Protein AF-A0A7S7TK69-F1 (afdb_monomer)

Structure (mmCIF, N/CA/C/O backbone):
data_AF-A0A7S7TK69-F1
#
_entry.id   AF-A0A7S7TK69-F1
#
loop_
_atom_site.group_PDB
_atom_site.id
_atom_site.type_symbol
_atom_site.label_atom_id
_atom_site.label_alt_id
_atom_site.label_comp_id
_atom_site.label_asym_id
_atom_site.label_entity_id
_atom_site.label_seq_id
_atom_site.pdbx_PDB_ins_code
_atom_site.Cartn_x
_atom_site.Cartn_y
_atom_site.Cartn_z
_atom_site.occupancy
_atom_site.B_iso_or_equiv
_atom_site.auth_seq_id
_atom_site.auth_comp_id
_atom_site.auth_asym_id
_atom_site.auth_atom_id
_atom_site.pdbx_PDB_model_num
ATOM 1 N N . MET A 1 1 ? -0.876 -12.230 -17.214 1.00 50.94 1 MET A N 1
ATOM 2 C CA . MET A 1 1 ? 0.03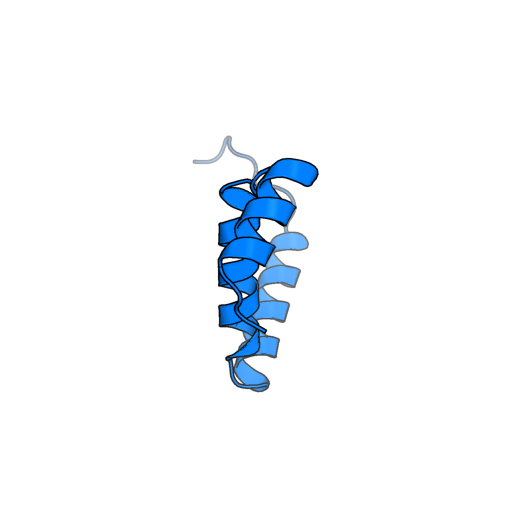9 -11.330 -17.955 1.00 50.94 1 MET A CA 1
ATOM 3 C C . MET A 1 1 ? 1.444 -11.396 -17.370 1.00 50.94 1 MET A C 1
ATOM 5 O O . MET A 1 1 ? 1.718 -10.709 -16.397 1.00 50.94 1 MET A O 1
ATOM 9 N N . LYS A 1 2 ? 2.330 -12.222 -17.928 1.00 54.75 2 LYS A N 1
ATOM 10 C CA . LYS A 1 2 ? 3.781 -12.113 -17.709 1.00 54.75 2 LYS A CA 1
ATOM 11 C C . LYS A 1 2 ? 4.477 -12.535 -18.99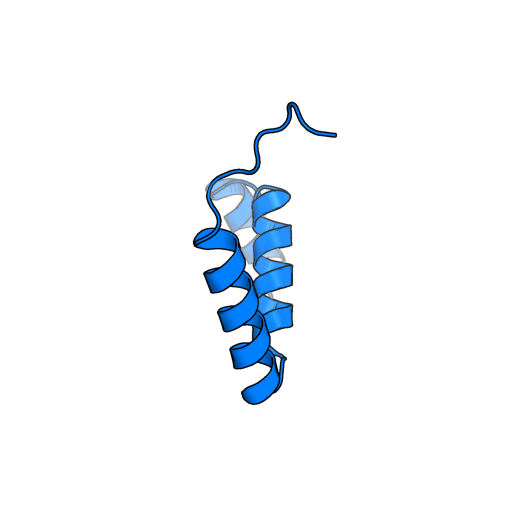8 1.00 54.75 2 LYS A C 1
ATOM 13 O O . LYS A 1 2 ? 5.014 -13.628 -19.077 1.00 54.75 2 LYS A O 1
ATOM 18 N N . ASN A 1 3 ? 4.365 -11.703 -20.032 1.00 76.69 3 ASN A N 1
ATOM 19 C CA . ASN A 1 3 ? 5.239 -11.826 -21.190 1.00 76.69 3 ASN A CA 1
ATOM 20 C C . ASN A 1 3 ? 6.500 -10.997 -20.871 1.00 76.69 3 ASN A C 1
ATOM 22 O O . ASN A 1 3 ? 6.375 -9.776 -20.746 1.00 76.69 3 ASN A O 1
ATOM 26 N N . PRO A 1 4 ? 7.677 -11.619 -20.685 1.00 71.25 4 PRO A N 1
ATOM 27 C CA . PRO A 1 4 ? 8.921 -10.908 -20.377 1.00 71.25 4 PRO A CA 1
ATOM 28 C C . PRO A 1 4 ? 9.252 -9.820 -21.405 1.00 71.25 4 PRO A C 1
ATOM 30 O O . PRO A 1 4 ? 9.736 -8.752 -21.039 1.00 71.25 4 PRO A O 1
ATOM 33 N N . THR A 1 5 ? 8.895 -10.047 -22.672 1.00 80.19 5 THR A N 1
ATOM 34 C CA . THR A 1 5 ? 9.082 -9.095 -23.772 1.00 80.19 5 THR A CA 1
ATOM 35 C C .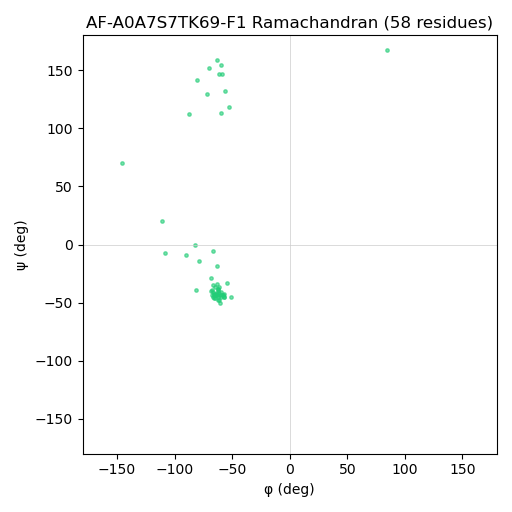 THR A 1 5 ? 8.285 -7.813 -23.552 1.00 80.19 5 THR A C 1
ATOM 37 O O . THR A 1 5 ? 8.783 -6.724 -23.801 1.00 80.19 5 THR A O 1
ATOM 40 N N . TYR A 1 6 ? 7.072 -7.916 -23.004 1.00 82.06 6 TYR A N 1
ATOM 41 C CA . TYR A 1 6 ? 6.233 -6.748 -22.734 1.00 82.06 6 TYR A CA 1
ATOM 42 C C . TYR A 1 6 ? 6.824 -5.852 -21.638 1.00 82.06 6 TYR A C 1
ATOM 44 O O . TYR A 1 6 ? 6.792 -4.631 -21.754 1.00 82.06 6 TYR A O 1
ATOM 52 N N . VAL A 1 7 ? 7.394 -6.455 -20.591 1.00 81.06 7 VAL A N 1
ATOM 53 C CA . VAL A 1 7 ? 8.021 -5.715 -19.483 1.00 81.06 7 VAL A CA 1
ATOM 54 C C . VAL A 1 7 ? 9.279 -4.986 -19.958 1.00 81.06 7 VAL A C 1
ATOM 56 O O . VAL A 1 7 ? 9.454 -3.814 -19.632 1.00 81.06 7 VAL A O 1
ATOM 59 N N . ALA A 1 8 ? 10.114 -5.646 -20.766 1.00 83.06 8 ALA A N 1
ATOM 60 C CA . ALA A 1 8 ? 11.326 -5.044 -21.320 1.00 83.06 8 ALA A CA 1
ATOM 61 C C . ALA A 1 8 ? 11.015 -3.873 -22.273 1.00 83.06 8 ALA A C 1
ATOM 63 O O . ALA A 1 8 ? 11.630 -2.812 -22.172 1.00 83.06 8 ALA A O 1
ATOM 64 N N . GLU A 1 9 ? 10.016 -4.024 -23.150 1.00 85.88 9 GLU A N 1
ATOM 65 C CA . GLU A 1 9 ? 9.564 -2.951 -24.050 1.00 85.88 9 GLU A CA 1
ATOM 66 C C . GLU A 1 9 ? 9.008 -1.741 -23.283 1.00 85.88 9 GLU A C 1
ATOM 68 O O . GLU A 1 9 ? 9.267 -0.590 -23.640 1.00 85.88 9 GLU A O 1
ATOM 73 N N . LEU A 1 10 ? 8.283 -1.982 -22.188 1.00 84.56 10 LEU A N 1
ATOM 74 C CA . LEU A 1 10 ? 7.788 -0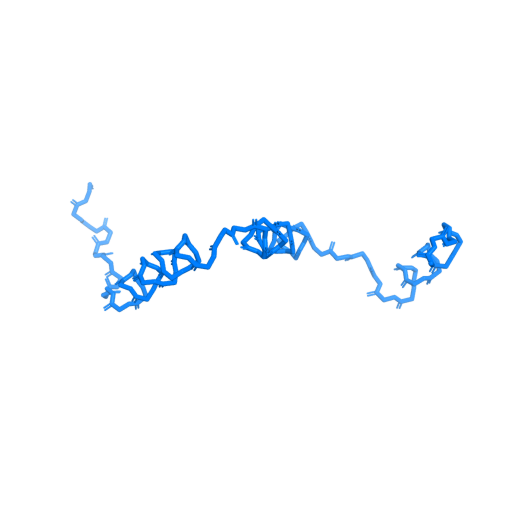.926 -21.303 1.00 84.56 10 LEU A CA 1
ATOM 75 C C . LEU A 1 10 ? 8.919 -0.178 -20.597 1.00 84.56 10 LEU A C 1
ATOM 77 O O . LEU A 1 10 ? 8.916 1.050 -20.598 1.00 84.56 10 LEU A O 1
ATOM 81 N N . GLN A 1 11 ? 9.897 -0.897 -20.042 1.00 85.88 11 GLN A N 1
ATOM 82 C CA . GLN A 1 11 ? 11.071 -0.287 -19.407 1.00 85.88 11 GLN A CA 1
ATOM 83 C C . GLN A 1 11 ? 11.887 0.545 -20.397 1.00 85.88 11 GLN A C 1
ATOM 85 O O . GLN A 1 11 ? 12.376 1.613 -20.047 1.00 85.88 11 GLN A O 1
ATOM 90 N N . LYS A 1 12 ? 11.995 0.099 -21.652 1.00 86.56 12 LYS A N 1
ATOM 91 C CA . LYS A 1 12 ? 12.663 0.865 -22.709 1.00 86.56 12 LYS A CA 1
ATOM 92 C C . LYS A 1 12 ? 11.931 2.171 -23.039 1.00 86.56 12 LYS A C 1
ATOM 94 O O . LYS A 1 12 ? 12.586 3.166 -23.328 1.00 86.56 12 LYS A O 1
ATOM 99 N N . LYS A 1 13 ? 10.593 2.179 -23.005 1.00 89.81 13 LYS A N 1
ATOM 100 C CA . LYS A 1 13 ? 9.777 3.371 -23.304 1.00 89.81 13 LYS A CA 1
ATOM 101 C C . LYS A 1 13 ? 9.650 4.342 -22.132 1.00 89.81 13 LYS A C 1
ATOM 103 O O . LYS A 1 13 ? 9.625 5.544 -22.361 1.00 89.81 13 LYS A O 1
ATOM 108 N N . LEU A 1 14 ? 9.513 3.830 -20.909 1.00 86.88 14 LEU A N 1
ATOM 109 C CA . LEU A 1 14 ? 9.176 4.624 -19.720 1.00 86.88 14 LEU A CA 1
ATOM 110 C C . LEU A 1 14 ? 10.349 4.803 -18.7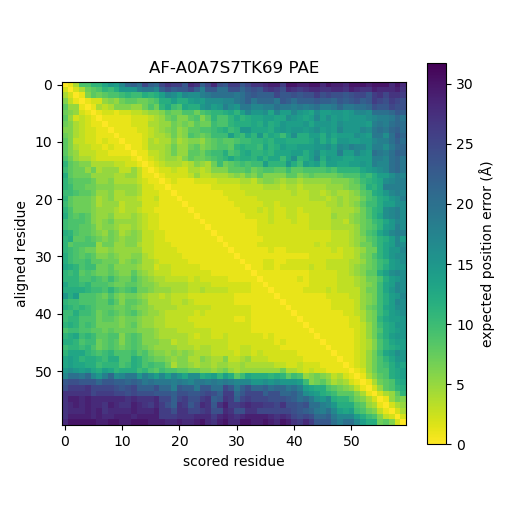47 1.00 86.88 14 LEU A C 1
ATOM 112 O O . LEU A 1 14 ? 10.231 5.554 -17.784 1.00 86.88 14 LEU A O 1
ATOM 116 N N . GLY A 1 15 ? 11.466 4.118 -18.988 1.00 87.06 15 GLY A N 1
ATOM 117 C CA . GLY A 1 15 ? 12.569 4.008 -18.042 1.00 87.06 15 GLY A CA 1
ATOM 118 C C . GLY A 1 15 ? 12.357 2.890 -17.017 1.00 87.06 15 GLY A C 1
ATOM 119 O O . GLY A 1 15 ? 11.273 2.314 -16.875 1.00 87.06 15 GLY A O 1
ATOM 120 N N . ALA A 1 16 ? 13.430 2.560 -16.300 1.00 86.75 16 ALA A N 1
ATOM 121 C CA . ALA A 1 16 ? 13.349 1.674 -15.148 1.00 86.75 16 ALA A CA 1
ATOM 122 C C . ALA A 1 16 ? 12.866 2.465 -13.916 1.00 86.75 16 ALA A C 1
ATOM 124 O O . ALA A 1 16 ? 13.281 3.611 -13.736 1.00 86.75 16 ALA A O 1
ATOM 125 N N . PRO A 1 17 ? 12.017 1.878 -13.052 1.00 88.19 17 PRO A N 1
ATOM 126 C CA . PRO A 1 17 ? 11.652 2.510 -11.788 1.00 88.19 17 PRO A CA 1
ATOM 127 C C . PRO A 1 17 ? 12.892 2.711 -10.906 1.00 88.19 17 PRO A C 1
ATOM 129 O O . PRO A 1 17 ? 13.807 1.883 -10.919 1.00 88.19 17 PRO A O 1
ATOM 132 N N . SER A 1 18 ? 12.909 3.785 -10.111 1.00 91.56 18 SER A N 1
ATOM 133 C CA . SER A 1 18 ? 13.973 4.016 -9.128 1.00 91.56 18 SER A CA 1
ATOM 134 C C . SER A 1 18 ? 13.989 2.920 -8.052 1.00 91.56 18 SER A C 1
ATOM 136 O O . SER A 1 18 ? 12.974 2.252 -7.821 1.00 91.56 18 SER A O 1
ATOM 138 N N . SER A 1 19 ? 15.123 2.746 -7.357 1.00 92.81 19 SER A N 1
ATOM 139 C CA . SER A 1 19 ? 15.198 1.808 -6.219 1.00 92.81 19 SER A CA 1
ATOM 140 C C . SER A 1 19 ? 14.158 2.149 -5.154 1.00 92.81 19 SER A C 1
ATOM 142 O O . SER A 1 19 ? 13.427 1.271 -4.708 1.00 92.81 19 SER A O 1
ATOM 144 N N . GLU A 1 20 ? 14.003 3.439 -4.852 1.00 94.50 20 GLU A N 1
ATOM 145 C CA . GLU A 1 20 ? 12.994 3.957 -3.925 1.00 94.50 20 GLU A CA 1
ATOM 146 C C . GLU A 1 20 ? 11.567 3.581 -4.346 1.00 94.50 20 GLU A C 1
ATOM 148 O O . GLU A 1 20 ? 10.770 3.125 -3.524 1.00 94.50 20 GLU A O 1
ATOM 153 N N . THR A 1 21 ? 11.244 3.690 -5.640 1.00 93.50 21 THR A N 1
ATOM 154 C CA . THR A 1 21 ? 9.936 3.264 -6.163 1.00 93.50 21 THR A CA 1
ATOM 155 C C . THR A 1 21 ? 9.735 1.764 -5.955 1.00 93.50 21 THR A C 1
ATOM 157 O O . THR A 1 21 ? 8.674 1.326 -5.506 1.00 93.50 21 THR A O 1
ATOM 160 N N . LEU A 1 22 ? 10.751 0.951 -6.264 1.00 94.12 22 LEU A N 1
ATOM 161 C CA . LEU A 1 22 ? 10.682 -0.500 -6.084 1.00 94.12 22 LEU A CA 1
ATOM 162 C C . LEU A 1 22 ? 10.514 -0.886 -4.612 1.00 94.12 22 LEU A C 1
ATOM 164 O O . LEU A 1 22 ? 9.734 -1.785 -4.301 1.00 94.12 22 LEU A O 1
ATOM 168 N N . GLU A 1 23 ? 11.228 -0.224 -3.710 1.00 95.88 23 GLU A N 1
ATOM 169 C CA . GLU A 1 23 ? 11.141 -0.438 -2.265 1.00 95.88 23 GLU A CA 1
ATOM 170 C C . GLU A 1 23 ? 9.777 -0.020 -1.716 1.00 95.88 23 GLU A C 1
ATOM 172 O O . GLU A 1 23 ? 9.134 -0.814 -1.029 1.00 95.88 23 GLU A O 1
ATOM 177 N N . SER A 1 24 ? 9.267 1.141 -2.126 1.00 95.12 24 SER A N 1
ATOM 178 C CA . SER A 1 24 ? 7.924 1.612 -1.766 1.00 95.12 24 SER A CA 1
ATOM 179 C C . SER A 1 24 ? 6.838 0.625 -2.203 1.00 95.12 24 SER A C 1
ATOM 181 O O . SER A 1 24 ? 5.945 0.279 -1.429 1.00 95.12 24 SER A O 1
ATOM 183 N N . LEU A 1 25 ? 6.940 0.081 -3.421 1.00 96.12 25 LEU A N 1
ATOM 184 C CA . LEU A 1 25 ? 6.011 -0.941 -3.914 1.00 96.12 25 LEU A CA 1
ATOM 185 C C . LEU A 1 25 ? 6.121 -2.261 -3.139 1.00 96.12 25 LEU A C 1
ATOM 187 O O . LEU A 1 25 ? 5.113 -2.943 -2.940 1.00 96.12 25 LEU A O 1
ATOM 191 N N . ARG A 1 26 ? 7.325 -2.644 -2.692 1.00 96.38 26 ARG A N 1
ATOM 192 C CA . ARG A 1 26 ? 7.512 -3.826 -1.832 1.00 96.38 26 ARG A CA 1
ATOM 193 C C . ARG A 1 26 ? 6.861 -3.620 -0.468 1.00 96.38 26 ARG A C 1
ATOM 195 O O . ARG A 1 26 ? 6.173 -4.532 -0.012 1.00 96.38 26 ARG A O 1
ATOM 202 N N . LEU A 1 27 ? 7.032 -2.446 0.139 1.00 96.31 27 LEU A N 1
ATOM 203 C CA . LEU A 1 27 ? 6.398 -2.088 1.410 1.00 96.31 27 LEU A CA 1
ATOM 204 C C . LEU A 1 27 ? 4.874 -2.079 1.287 1.00 96.31 27 LEU A C 1
ATOM 206 O O . LEU A 1 27 ? 4.204 -2.751 2.067 1.00 96.31 27 LEU A O 1
ATOM 210 N N . LEU A 1 28 ? 4.325 -1.435 0.251 1.00 96.75 28 LEU A N 1
ATOM 211 C CA . LEU A 1 28 ? 2.886 -1.454 -0.025 1.00 96.75 28 LEU A CA 1
ATOM 212 C C . LEU A 1 28 ? 2.369 -2.887 -0.184 1.00 96.75 28 LEU A C 1
ATOM 214 O O . LEU A 1 28 ? 1.356 -3.265 0.400 1.00 96.75 28 LEU A O 1
ATOM 218 N N . LYS A 1 29 ? 3.084 -3.723 -0.941 1.00 97.25 29 LYS A N 1
ATOM 219 C CA . LYS A 1 29 ? 2.715 -5.130 -1.106 1.00 97.25 29 LYS A CA 1
ATOM 220 C C . LYS A 1 29 ? 2.745 -5.894 0.218 1.00 97.25 29 LYS A C 1
ATOM 222 O O . LYS A 1 29 ? 1.887 -6.748 0.420 1.00 97.25 29 LYS A O 1
ATOM 227 N N . ALA A 1 30 ? 3.723 -5.643 1.086 1.00 97.31 30 ALA A N 1
ATOM 228 C CA . ALA A 1 30 ? 3.789 -6.265 2.406 1.00 97.31 30 ALA A CA 1
ATOM 229 C C . ALA A 1 30 ? 2.613 -5.813 3.284 1.00 97.31 30 ALA A C 1
ATOM 231 O O . ALA A 1 30 ? 1.916 -6.658 3.839 1.00 97.31 30 ALA A O 1
ATOM 232 N N . PHE A 1 31 ? 2.327 -4.510 3.307 1.00 97.38 31 PHE A N 1
ATOM 233 C CA . PHE A 1 31 ? 1.201 -3.925 4.031 1.00 97.38 31 PHE A CA 1
ATOM 234 C C . PHE A 1 31 ? -0.148 -4.519 3.603 1.00 97.38 31 PHE A C 1
ATOM 236 O O . PHE A 1 31 ? -0.948 -4.921 4.443 1.00 97.38 31 PHE A O 1
ATOM 243 N N . LEU A 1 32 ? -0.384 -4.673 2.296 1.00 96.31 32 LEU A N 1
ATOM 244 C CA . LEU A 1 32 ? -1.619 -5.270 1.772 1.00 96.31 32 LEU A CA 1
ATOM 245 C C . LEU A 1 32 ? -1.818 -6.740 2.181 1.00 96.31 32 LEU A C 1
ATOM 247 O O . LEU A 1 32 ? -2.934 -7.247 2.086 1.00 96.31 32 LEU A O 1
ATOM 251 N N . ARG A 1 33 ? -0.760 -7.438 2.616 1.00 97.50 33 ARG A N 1
ATOM 252 C CA . ARG A 1 33 ? -0.833 -8.835 3.083 1.00 97.50 33 ARG A CA 1
ATOM 253 C C . ARG A 1 33 ? -1.106 -8.959 4.578 1.00 97.50 33 ARG A C 1
ATOM 255 O O . ARG A 1 33 ? -1.349 -10.073 5.033 1.00 97.50 33 ARG A O 1
ATOM 262 N N . LEU A 1 34 ? -1.062 -7.858 5.323 1.00 97.81 34 LEU A N 1
ATOM 263 C CA . LEU A 1 34 ? -1.373 -7.844 6.746 1.00 97.81 34 LEU A CA 1
ATOM 264 C C . LEU A 1 34 ? -2.872 -8.070 6.989 1.00 97.81 34 LEU A C 1
ATOM 266 O O . LEU A 1 34 ? -3.733 -7.696 6.173 1.00 97.81 34 LEU A O 1
ATOM 270 N N . ALA A 1 35 ? -3.189 -8.649 8.147 1.00 98.12 35 ALA A N 1
ATOM 271 C CA . ALA A 1 35 ? -4.563 -8.723 8.630 1.00 98.12 35 ALA A CA 1
ATOM 272 C C . ALA A 1 35 ? -5.152 -7.305 8.797 1.00 98.12 35 ALA A C 1
ATOM 274 O O . ALA A 1 35 ? -4.390 -6.350 8.962 1.00 98.12 35 ALA A O 1
ATOM 275 N N . PRO A 1 36 ? -6.486 -7.133 8.731 1.00 97.62 36 PRO A N 1
ATOM 276 C CA . PRO A 1 36 ? -7.113 -5.822 8.904 1.00 97.62 36 PRO A CA 1
ATOM 277 C C . PRO A 1 36 ? -6.651 -5.087 10.171 1.00 97.62 36 PRO A C 1
ATOM 279 O O . PRO A 1 36 ? -6.254 -3.932 10.074 1.00 97.62 36 PRO A O 1
ATOM 282 N N . ASP A 1 37 ? -6.588 -5.779 11.311 1.00 97.31 37 ASP A N 1
ATOM 283 C CA . ASP A 1 37 ? -6.197 -5.176 12.594 1.00 97.31 37 ASP A CA 1
ATOM 284 C C . ASP A 1 37 ? -4.741 -4.686 12.580 1.00 97.31 37 ASP A C 1
ATOM 286 O O . ASP A 1 37 ? -4.450 -3.551 12.946 1.00 97.31 37 ASP A O 1
ATOM 290 N N . GLN A 1 38 ? -3.835 -5.489 12.017 1.00 97.75 38 GLN A N 1
ATOM 291 C CA . GLN A 1 38 ? -2.426 -5.122 11.846 1.00 97.75 38 GLN A CA 1
ATOM 292 C C . GLN A 1 38 ? -2.243 -3.911 10.921 1.00 97.75 38 GLN A C 1
ATOM 294 O O . GLN A 1 38 ? -1.329 -3.111 11.112 1.00 97.75 38 GLN A O 1
ATOM 299 N N . ARG A 1 39 ? -3.090 -3.762 9.892 1.00 97.88 39 ARG A N 1
ATOM 300 C CA . ARG A 1 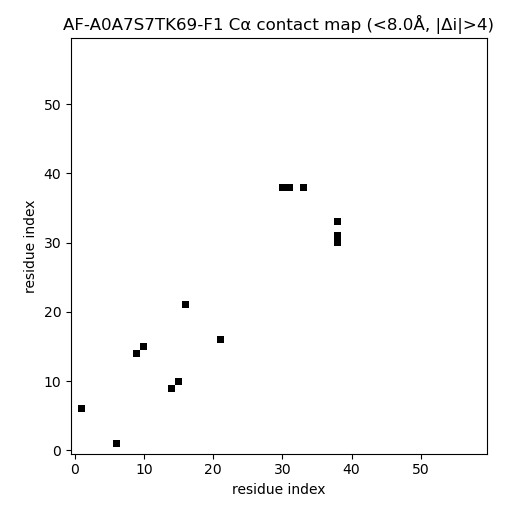39 ? -3.053 -2.578 9.020 1.00 97.88 39 ARG A CA 1
ATOM 301 C C . ARG A 1 39 ? -3.446 -1.324 9.785 1.00 97.88 39 ARG A C 1
ATOM 303 O O . ARG A 1 39 ? -2.779 -0.308 9.612 1.00 97.88 39 ARG A O 1
ATOM 310 N N . SER A 1 40 ? -4.480 -1.406 10.620 1.00 97.31 40 SER A N 1
ATOM 311 C CA . SER A 1 40 ? -4.917 -0.294 11.469 1.00 97.31 40 SER A CA 1
ATOM 312 C C . SER A 1 40 ? -3.806 0.154 12.418 1.00 97.31 40 SER A C 1
ATOM 314 O O . SER A 1 40 ? -3.518 1.344 12.480 1.00 97.31 40 SER A O 1
ATOM 316 N N . GLU A 1 41 ? -3.110 -0.785 13.066 1.00 97.44 41 GLU A N 1
ATOM 317 C CA . GLU A 1 41 ? -1.975 -0.474 13.951 1.00 97.44 41 GLU A CA 1
ATOM 318 C C . GLU A 1 41 ? -0.834 0.253 13.220 1.00 97.44 41 GLU A C 1
ATOM 320 O O . GLU A 1 41 ? -0.276 1.230 13.724 1.00 97.44 41 GLU A O 1
ATOM 325 N N . VAL A 1 42 ? -0.486 -0.203 12.010 1.00 96.44 42 VAL A N 1
ATOM 326 C CA . VAL A 1 42 ? 0.561 0.432 11.193 1.00 96.44 42 VAL A CA 1
ATOM 327 C C . VAL A 1 42 ? 0.136 1.830 10.738 1.00 96.44 42 VAL A C 1
ATOM 329 O O . VAL A 1 42 ? 0.959 2.743 10.775 1.00 96.44 42 VAL A O 1
ATOM 332 N N . ILE A 1 43 ? -1.127 2.015 10.334 1.00 96.81 43 ILE A N 1
ATOM 333 C CA . ILE A 1 43 ? -1.664 3.336 9.970 1.00 96.81 43 ILE A CA 1
ATOM 334 C C . ILE A 1 43 ? -1.571 4.284 11.167 1.00 96.81 43 ILE A C 1
ATOM 336 O O . ILE A 1 43 ? -0.988 5.356 11.039 1.00 96.81 43 ILE A O 1
ATOM 340 N N . GLU A 1 44 ? -2.053 3.865 12.338 1.00 97.12 44 GLU A N 1
ATOM 341 C CA . GLU A 1 44 ? -2.029 4.686 13.551 1.00 97.12 44 GLU A CA 1
ATOM 342 C C . GLU A 1 44 ? -0.596 5.073 13.950 1.00 97.12 44 GLU A C 1
ATOM 344 O O . GLU A 1 44 ? -0.325 6.206 14.353 1.00 97.12 44 GLU A O 1
ATOM 349 N N . LEU A 1 45 ? 0.362 4.147 13.836 1.00 95.56 45 LEU A N 1
ATOM 350 C CA . LEU A 1 45 ? 1.770 4.451 14.086 1.00 95.56 45 LEU A CA 1
ATOM 351 C C . LEU A 1 45 ? 2.302 5.517 13.119 1.00 95.56 45 LEU A C 1
ATOM 353 O O . LEU A 1 45 ? 2.948 6.467 13.562 1.00 95.56 45 LEU A O 1
ATOM 357 N N . VAL A 1 46 ? 2.034 5.372 11.820 1.00 93.38 46 VAL A N 1
ATOM 358 C CA . VAL A 1 46 ? 2.488 6.327 10.798 1.00 93.38 46 VAL A CA 1
ATOM 359 C C . VAL A 1 46 ? 1.858 7.701 11.016 1.00 93.38 46 VAL A C 1
ATOM 361 O O . VAL A 1 46 ? 2.567 8.702 10.958 1.00 93.38 46 VAL A O 1
ATOM 364 N N . GLU A 1 47 ? 0.564 7.762 11.322 1.00 94.81 47 GLU A N 1
ATOM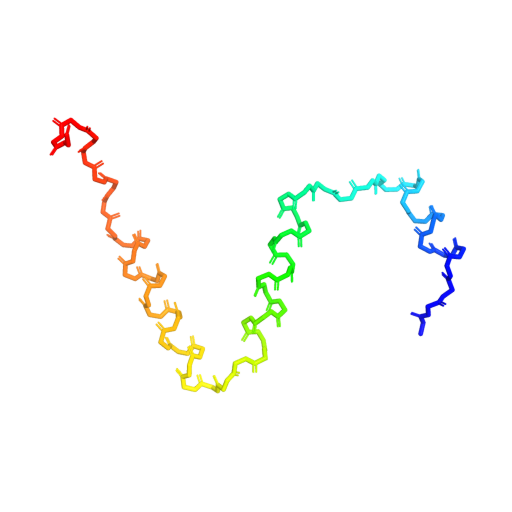 365 C CA . GLU A 1 47 ? -0.139 9.016 11.610 1.00 94.81 47 GLU A CA 1
ATOM 366 C C . GLU A 1 47 ? 0.439 9.720 12.840 1.00 94.81 47 GLU A C 1
ATOM 368 O O . GLU A 1 47 ? 0.703 10.922 12.794 1.00 94.81 47 GLU A O 1
ATOM 373 N N . ARG A 1 48 ? 0.722 8.977 13.919 1.00 94.44 48 ARG A N 1
ATOM 374 C CA . ARG A 1 48 ? 1.371 9.536 15.116 1.00 94.44 48 ARG A CA 1
ATOM 375 C C . ARG A 1 48 ? 2.762 10.084 14.820 1.00 94.44 48 ARG A C 1
ATOM 377 O O . ARG A 1 48 ? 3.096 11.151 15.323 1.00 94.44 48 ARG A O 1
ATOM 384 N N . LEU A 1 49 ? 3.561 9.380 14.020 1.00 90.44 49 LEU A N 1
ATOM 385 C CA . LEU A 1 49 ? 4.898 9.840 13.631 1.00 90.44 49 LEU A CA 1
ATOM 386 C C . LEU A 1 49 ? 4.838 11.070 12.718 1.00 90.44 49 LEU A C 1
ATOM 388 O O . LEU A 1 49 ? 5.625 11.990 12.897 1.00 90.44 49 LEU A O 1
ATOM 392 N N . ALA A 1 50 ? 3.890 11.122 11.780 1.00 90.38 50 ALA A N 1
ATOM 393 C CA . ALA A 1 50 ? 3.699 12.275 10.899 1.00 90.38 50 ALA A CA 1
ATOM 394 C C . ALA A 1 50 ? 3.187 13.518 11.647 1.00 90.38 50 ALA A C 1
ATOM 396 O O . ALA A 1 50 ? 3.467 14.644 11.241 1.00 90.38 50 ALA A O 1
ATOM 397 N N . ALA A 1 51 ? 2.441 13.316 12.735 1.00 91.12 51 ALA A N 1
ATOM 398 C CA . ALA A 1 51 ? 1.968 14.383 13.608 1.00 91.12 51 ALA A CA 1
ATOM 399 C C . ALA A 1 51 ? 3.042 14.892 14.588 1.00 91.12 51 ALA A C 1
ATOM 401 O O . ALA A 1 51 ? 2.852 15.955 15.184 1.00 91.12 51 ALA A O 1
ATOM 402 N N . GLN A 1 52 ? 4.156 14.170 14.776 1.00 82.88 52 GLN A N 1
ATOM 403 C CA . GLN A 1 52 ? 5.267 14.685 15.572 1.00 82.88 52 GLN A CA 1
ATOM 404 C C . GLN A 1 52 ? 5.983 15.799 14.795 1.00 82.88 52 GLN A C 1
ATOM 406 O O . GLN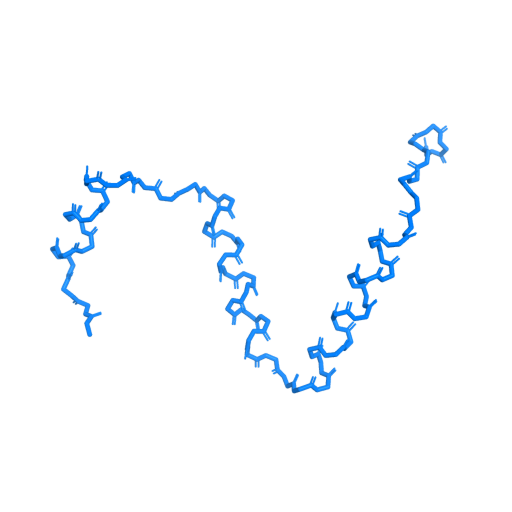 A 1 52 ? 6.346 15.602 13.633 1.00 82.88 52 GLN A O 1
ATOM 411 N N . PRO A 1 53 ? 6.217 16.973 15.412 1.00 72.56 53 PRO A N 1
ATOM 412 C CA . PRO A 1 53 ? 7.094 17.965 14.811 1.00 72.56 53 PRO A CA 1
ATOM 413 C C . PRO A 1 53 ? 8.485 17.341 14.615 1.00 72.56 53 PRO A C 1
ATOM 415 O O . PRO A 1 53 ? 8.881 16.501 15.430 1.00 72.56 53 PRO A O 1
ATOM 418 N N . PRO A 1 54 ? 9.227 17.718 13.556 1.00 71.56 54 PRO A N 1
ATOM 419 C CA . PRO A 1 54 ? 10.570 17.199 13.341 1.00 71.56 54 PRO A CA 1
ATOM 420 C C . PRO A 1 54 ? 11.385 17.421 14.616 1.00 71.56 54 PRO A C 1
ATOM 422 O O . PRO A 1 54 ? 11.528 18.556 15.071 1.00 71.56 54 PRO A O 1
ATOM 425 N N . GLY A 1 55 ? 11.839 16.323 15.227 1.00 65.62 55 GLY A N 1
ATOM 426 C CA . GLY A 1 55 ? 12.656 16.378 16.430 1.00 65.62 55 GLY A CA 1
ATOM 427 C C . GLY A 1 55 ? 13.889 1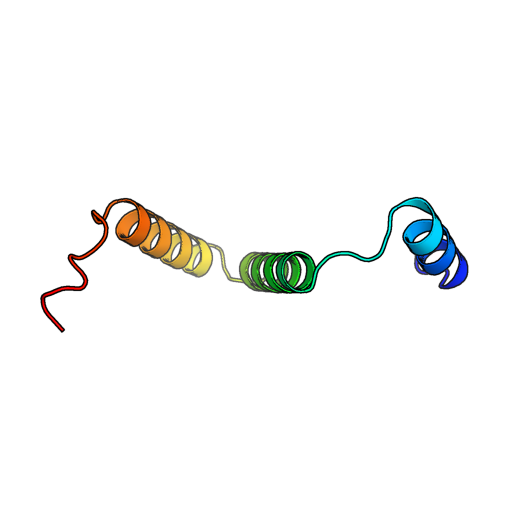7.230 16.160 1.00 65.62 55 GLY A C 1
ATOM 428 O O . GLY A 1 55 ? 14.529 17.068 15.121 1.00 65.62 55 GLY A O 1
ATOM 429 N N . ASP A 1 56 ? 14.187 18.155 17.071 1.00 61.03 56 ASP A N 1
ATOM 430 C CA . ASP A 1 56 ? 15.364 19.007 16.977 1.00 61.03 56 ASP A CA 1
ATOM 431 C C . ASP A 1 56 ? 16.623 18.113 16.951 1.00 61.03 56 ASP A C 1
ATOM 433 O O . ASP A 1 56 ? 16.909 17.439 17.947 1.00 61.03 56 ASP A O 1
ATOM 437 N N . PRO A 1 57 ? 17.378 18.054 15.834 1.00 60.03 57 PRO A N 1
ATOM 438 C CA . PRO A 1 57 ? 18.550 17.188 15.722 1.00 60.03 57 PRO A CA 1
ATOM 439 C C . PRO A 1 57 ? 19.695 17.610 16.654 1.00 60.03 57 PRO A C 1
ATOM 441 O O . PRO A 1 57 ? 20.710 16.925 16.717 1.00 60.03 57 PRO A O 1
ATOM 444 N N . SER A 1 58 ? 19.561 18.742 17.354 1.00 60.12 58 SER A N 1
ATOM 445 C CA . SER A 1 58 ? 20.575 19.283 18.261 1.00 60.12 58 SER A CA 1
ATOM 446 C C . SER A 1 58 ? 20.577 18.672 19.672 1.00 60.12 58 SER A C 1
ATOM 448 O O . SER A 1 58 ? 21.423 19.043 20.484 1.00 60.12 58 SER A O 1
ATOM 450 N N . LEU A 1 59 ? 19.675 17.726 19.974 1.00 55.44 59 LEU A N 1
ATOM 451 C CA . LEU A 1 59 ? 19.565 17.075 21.292 1.00 55.44 59 LEU A CA 1
ATOM 452 C C . LEU A 1 59 ? 19.973 15.584 21.313 1.00 55.44 59 LEU A C 1
ATOM 454 O O . LEU A 1 59 ? 19.579 14.864 22.231 1.00 55.44 59 LEU A O 1
ATOM 458 N N . SER A 1 60 ? 20.745 15.103 20.330 1.00 50.03 60 SER A N 1
ATOM 459 C CA . SER A 1 60 ? 21.368 13.759 20.333 1.00 50.03 60 SER A CA 1
ATOM 460 C C . SER A 1 60 ? 22.886 13.823 20.439 1.00 50.03 60 SER A C 1
ATOM 462 O O . SER A 1 60 ? 23.479 14.722 19.805 1.00 50.03 60 SER A O 1
#

Secondary structure (DSSP, 8-state):
---HHHHHHHHHHH-PPPHHHHHHHHHHHHHHTS-HHHHHHHHHHHHHHHHSPPP-GGG-

Foldseek 3Di:
DDDVVVVVVCCVVPNDDDPVVVVVVVVVVVLVPDDPVVNVVVVVVVVVVVPDDPPDPVPD

Nearest PDB structures (foldseek):
  6t78-assembly1_A  TM=4.399E-01  e=7.222E+00  Homo sapiens

Mean predicted aligned error: 9.15 Å

pLDDT: mean 86.52, std 13.49, range [50.03, 98.12]

Radius of gyration: 18.06 Å; Cα contacts (8 Å, |Δi|>4): 7; chains: 1; bounding box: 28×31×45 Å

Sequence (60 aa):
MKNPTYVAELQKKLGAPSSETLESLRLLKAFLRLAPDQRSEVIELVERLAAQPPGDPSLS

Solvent-accessible surface area (backbone atoms only — not comparable to full-atom values): 3772 Å² total; per-residue (Å²): 142,85,56,70,67,59,55,53,56,46,33,72,75,73,47,74,78,52,71,66,55,53,50,52,52,50,50,52,54,53,54,73,70,46,54,73,69,58,42,52,54,53,50,52,52,52,52,55,57,70,70,48,74,84,74,71,80,86,80,116